Protein AF-A0A6C0CDB5-F1 (afdb_monomer_lite)

pLDDT: mean 78.23, std 17.24, range [34.44, 95.19]

Foldseek 3Di:
DDQVLVVLLVVVVVVVVCLQCVLVPALVSLVVNLVVLVVVVVQCPVQLLCHPSVVVSVVSVVVVVVVPPPDDPPPPPPLPQDADPVGDTDDDHSVCVVCVVVVHDDDSVVVNVVSVVSSVVSNVSSVCRNVVD

Radius of gyration: 17.3 Å; chains: 1; bounding box: 38×37×50 Å

Sequence (133 aa):
MLKLSELVNKFHLFLSGYIVYGWMFSDIHSKILLGLIPSVYGNWLVNDHKCILTVLEHKLIEKETNDDSNVVIDSKKDDDSKKDDDGEEVYEGFFLKMLKSHNININNDDLNKILTVISYHSFLQSYINVILT

Structure (mmCIF, N/CA/C/O backbone):
data_AF-A0A6C0CDB5-F1
#
_entry.id   AF-A0A6C0CDB5-F1
#
loop_
_atom_site.group_PDB
_atom_site.id
_atom_site.type_symbol
_atom_site.label_atom_id
_atom_site.label_alt_id
_atom_site.label_comp_id
_atom_site.label_asym_id
_atom_site.label_entity_id
_atom_site.label_seq_id
_atom_site.pdbx_PDB_ins_code
_atom_site.Cartn_x
_atom_site.Cartn_y
_atom_site.Cartn_z
_atom_site.occupancy
_atom_site.B_iso_or_equiv
_atom_site.auth_seq_id
_atom_site.auth_comp_id
_atom_site.auth_asym_id
_atom_site.auth_atom_id
_atom_site.pdbx_PDB_model_num
ATOM 1 N N . MET A 1 1 ? -5.630 20.895 18.492 1.00 67.62 1 MET A N 1
ATOM 2 C CA . MET A 1 1 ? -4.305 20.255 18.346 1.00 67.62 1 MET A CA 1
ATOM 3 C C . MET A 1 1 ? -4.506 19.097 17.377 1.00 67.62 1 MET A C 1
ATOM 5 O O . MET A 1 1 ? -5.529 18.441 17.505 1.00 67.62 1 MET A O 1
ATOM 9 N N . LEU A 1 2 ? -3.663 18.921 16.355 1.00 71.69 2 LEU A N 1
ATOM 10 C CA . LEU A 1 2 ? -3.814 17.787 15.427 1.00 71.69 2 LEU A CA 1
ATOM 11 C C . LEU A 1 2 ? -3.564 16.489 16.199 1.00 71.69 2 LEU A C 1
ATOM 13 O O . LEU A 1 2 ? -2.524 16.375 16.848 1.00 71.69 2 LEU A O 1
ATOM 17 N N . LYS A 1 3 ? -4.515 15.553 16.144 1.00 85.88 3 LYS A N 1
ATOM 18 C CA . LYS A 1 3 ? -4.370 14.230 16.755 1.00 85.88 3 LYS A CA 1
ATOM 19 C C . LYS A 1 3 ? -3.295 13.439 16.004 1.00 85.88 3 LYS A C 1
ATOM 21 O O . LYS A 1 3 ? -3.167 13.550 14.781 1.00 85.88 3 LYS A O 1
ATOM 26 N N . LEU A 1 4 ? -2.474 12.682 16.728 1.00 86.12 4 LEU A N 1
ATOM 27 C CA . LEU A 1 4 ? -1.384 11.912 16.128 1.00 86.12 4 LEU A CA 1
ATOM 28 C C . LEU A 1 4 ? -1.950 10.762 15.286 1.00 86.12 4 LEU A C 1
ATOM 30 O O . LEU A 1 4 ? -1.397 10.453 14.231 1.00 86.12 4 LEU A O 1
ATOM 34 N N . SER A 1 5 ? -3.090 10.201 15.701 1.00 84.50 5 SER A N 1
ATOM 35 C CA . SER A 1 5 ? -3.867 9.233 14.917 1.00 84.50 5 SER A CA 1
ATOM 36 C C . SER A 1 5 ? -4.219 9.764 13.517 1.00 84.50 5 SER A C 1
ATOM 38 O O . SER A 1 5 ? -3.955 9.106 12.509 1.00 84.50 5 SER A O 1
ATOM 40 N N . GLU A 1 6 ? -4.715 11.001 13.424 1.00 85.62 6 GLU A N 1
ATOM 41 C CA . GLU A 1 6 ? -5.035 11.653 12.148 1.00 85.62 6 GLU A CA 1
ATOM 42 C C . GLU A 1 6 ? -3.798 11.865 11.267 1.00 85.62 6 GLU A C 1
ATOM 44 O O . GLU A 1 6 ? -3.881 11.754 10.040 1.00 85.62 6 GLU A O 1
ATOM 49 N N . LEU A 1 7 ? -2.649 12.180 11.872 1.00 89.69 7 LEU A N 1
ATOM 50 C CA . LEU A 1 7 ? -1.393 12.341 11.142 1.00 89.69 7 LEU A CA 1
ATOM 51 C C . LEU A 1 7 ? -0.940 11.012 10.524 1.00 89.69 7 LEU A C 1
ATOM 53 O O . LEU A 1 7 ? -0.562 10.988 9.353 1.00 89.69 7 LEU A O 1
ATOM 57 N N . VAL A 1 8 ? -1.016 9.915 11.284 1.00 88.00 8 VAL A N 1
ATOM 58 C CA . VAL A 1 8 ? -0.679 8.567 10.800 1.00 88.00 8 VAL A CA 1
ATOM 59 C C . VAL A 1 8 ? -1.610 8.153 9.662 1.00 88.00 8 VAL A C 1
ATOM 61 O O . VAL A 1 8 ? -1.129 7.700 8.625 1.00 88.00 8 VAL A O 1
ATOM 64 N N . ASN A 1 9 ? -2.916 8.395 9.794 1.00 86.31 9 ASN A N 1
ATOM 65 C CA . ASN A 1 9 ? -3.896 8.120 8.742 1.00 86.31 9 ASN A CA 1
ATOM 66 C C . ASN A 1 9 ? -3.588 8.903 7.445 1.00 86.31 9 ASN A C 1
ATOM 68 O O . ASN A 1 9 ? -3.537 8.333 6.352 1.00 86.31 9 ASN A O 1
ATOM 72 N N . LYS A 1 10 ? -3.286 10.207 7.551 1.00 88.44 10 LYS A N 1
ATOM 73 C CA . LYS A 1 10 ? -2.881 11.034 6.396 1.00 88.44 10 LYS A CA 1
ATOM 74 C C . LYS A 1 10 ? -1.578 10.550 5.763 1.00 88.44 10 LYS A C 1
ATOM 76 O O . LYS A 1 10 ? -1.470 10.530 4.539 1.00 88.44 10 LYS A O 1
ATOM 81 N N . PHE A 1 11 ? -0.602 10.151 6.576 1.00 90.62 11 PHE A N 1
ATOM 82 C CA . PHE A 1 11 ? 0.649 9.579 6.085 1.00 90.62 11 PHE A CA 1
ATOM 83 C C . PHE A 1 11 ? 0.411 8.260 5.344 1.00 90.62 11 PHE A C 1
ATOM 85 O O . PHE A 1 11 ? 0.968 8.059 4.269 1.00 90.62 11 PHE A O 1
ATOM 92 N N . HIS A 1 12 ? -0.454 7.387 5.863 1.00 88.44 12 HIS A N 1
ATOM 93 C CA . HIS A 1 12 ? -0.789 6.118 5.222 1.00 88.44 12 HIS A CA 1
ATOM 94 C C . HIS A 1 12 ? -1.505 6.328 3.878 1.00 88.44 12 HIS A C 1
ATOM 96 O O . HIS A 1 12 ? -1.170 5.666 2.892 1.00 88.44 12 HIS A O 1
ATOM 102 N N . LEU A 1 13 ? -2.412 7.309 3.795 1.00 89.94 13 LEU A N 1
ATOM 103 C CA . LEU A 1 13 ? -3.041 7.720 2.536 1.00 89.94 13 LEU A CA 1
ATOM 104 C C . LEU A 1 13 ? -2.007 8.264 1.542 1.00 89.94 13 LEU A C 1
ATOM 106 O O . LEU A 1 13 ? -2.015 7.875 0.375 1.00 89.94 13 LEU A O 1
ATOM 110 N N . PHE A 1 14 ? -1.097 9.128 1.998 1.00 92.38 14 PHE A N 1
ATOM 111 C CA . PHE A 1 14 ? -0.027 9.667 1.160 1.00 92.38 14 PHE A CA 1
ATOM 112 C C . PHE A 1 14 ? 0.896 8.561 0.636 1.00 92.38 14 PHE A C 1
ATOM 114 O O . PHE A 1 14 ? 1.179 8.516 -0.559 1.00 92.38 14 PHE A O 1
ATOM 121 N N . LEU A 1 15 ? 1.318 7.639 1.504 1.00 91.25 15 LEU A N 1
ATOM 122 C CA . LEU A 1 15 ? 2.143 6.490 1.136 1.00 91.25 15 LEU A CA 1
ATOM 123 C C . LEU A 1 15 ? 1.430 5.601 0.113 1.00 91.25 15 LEU A C 1
ATOM 125 O O . LEU A 1 15 ? 2.038 5.197 -0.875 1.00 91.25 15 LEU A O 1
ATOM 129 N N . SER A 1 16 ? 0.137 5.345 0.314 1.00 89.44 16 SER A N 1
ATOM 130 C CA . SER A 1 16 ? -0.683 4.574 -0.623 1.00 89.44 16 SER A CA 1
ATOM 131 C C . SER A 1 16 ? -0.765 5.270 -1.982 1.00 89.44 16 SER A C 1
ATOM 133 O O . SER A 1 16 ? -0.493 4.653 -3.007 1.00 89.44 16 SER A O 1
ATOM 135 N N . GLY A 1 17 ? -1.045 6.576 -2.004 1.00 91.38 17 GLY A N 1
ATOM 136 C CA . GLY A 1 17 ? -1.043 7.369 -3.235 1.00 91.38 17 GLY A CA 1
ATOM 137 C C . GLY A 1 17 ? 0.319 7.370 -3.935 1.00 91.38 17 GLY A C 1
ATOM 138 O O . GLY A 1 17 ? 0.386 7.219 -5.153 1.00 91.38 17 GLY A O 1
ATOM 139 N N . TYR A 1 18 ? 1.411 7.464 -3.174 1.00 93.69 18 TYR A N 1
ATOM 140 C CA . TYR A 1 18 ? 2.767 7.383 -3.710 1.00 93.69 18 TYR A CA 1
ATOM 141 C C . TYR A 1 18 ?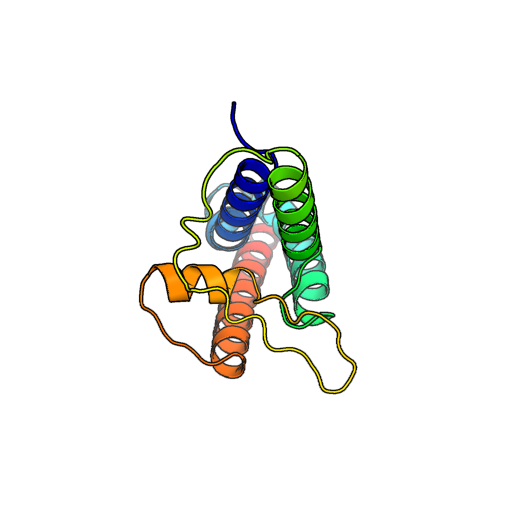 3.070 6.011 -4.319 1.00 93.69 18 TYR A C 1
ATOM 143 O O . TYR A 1 18 ? 3.670 5.940 -5.386 1.00 93.69 18 TYR A O 1
ATOM 151 N N . ILE A 1 19 ? 2.610 4.921 -3.702 1.00 92.00 19 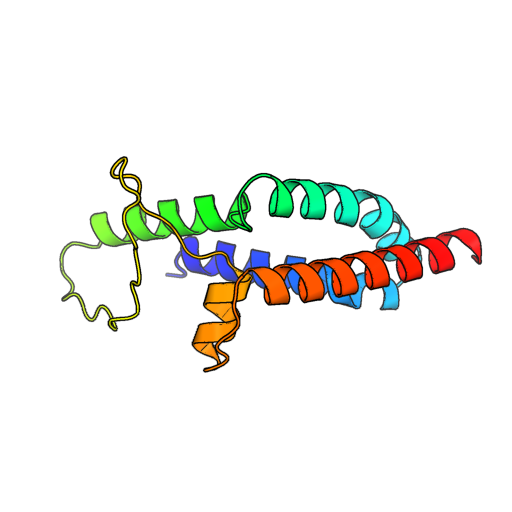ILE A N 1
ATOM 152 C CA . ILE A 1 19 ? 2.734 3.579 -4.282 1.00 92.00 19 ILE A CA 1
ATOM 153 C C . ILE A 1 19 ? 1.976 3.487 -5.607 1.00 92.00 19 ILE A C 1
ATOM 155 O O . ILE A 1 19 ? 2.486 2.871 -6.532 1.00 92.00 19 ILE A O 1
ATOM 159 N N . VAL A 1 20 ? 0.801 4.104 -5.742 1.00 92.44 20 VAL A N 1
ATOM 160 C CA . VAL A 1 20 ? 0.002 4.028 -6.979 1.00 92.44 20 VAL A CA 1
ATOM 161 C C . VAL A 1 20 ? 0.568 4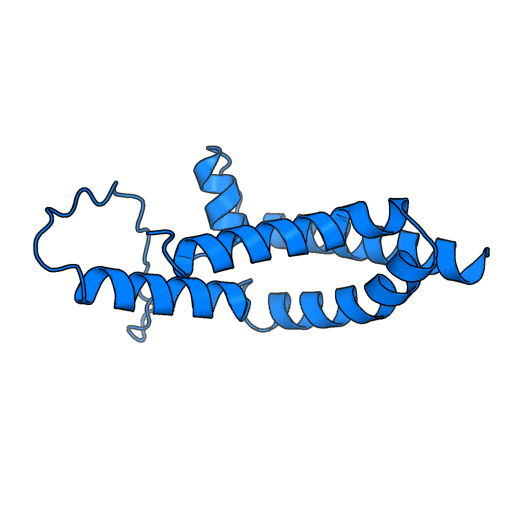.898 -8.104 1.00 92.44 20 VAL A C 1
ATOM 163 O O . VAL A 1 20 ? 0.613 4.453 -9.249 1.00 92.44 20 VAL A O 1
ATOM 166 N N . TYR A 1 21 ? 1.002 6.122 -7.795 1.00 93.25 21 TYR A N 1
ATOM 167 C CA . TYR A 1 21 ? 1.331 7.143 -8.801 1.00 93.25 21 TYR A CA 1
ATOM 168 C C . TYR A 1 21 ? 2.813 7.539 -8.851 1.00 93.25 21 TYR A C 1
ATOM 170 O O . TYR A 1 21 ? 3.219 8.286 -9.737 1.00 93.25 21 TYR A O 1
ATOM 178 N N . GLY A 1 22 ? 3.647 7.061 -7.925 1.00 91.88 22 GLY A N 1
ATOM 179 C CA . GLY A 1 22 ? 5.038 7.506 -7.787 1.00 91.88 22 GLY A CA 1
ATOM 180 C C . GLY A 1 22 ? 5.920 7.204 -9.007 1.00 91.88 22 GLY A C 1
ATOM 181 O O . GLY A 1 22 ? 6.897 7.909 -9.250 1.00 91.88 22 GLY A O 1
ATOM 182 N N . TRP A 1 23 ? 5.550 6.213 -9.820 1.00 93.06 23 TRP A N 1
ATOM 183 C CA . TRP A 1 23 ? 6.263 5.856 -11.050 1.00 93.06 23 TRP A CA 1
ATOM 184 C C . TRP A 1 23 ? 6.133 6.923 -12.149 1.00 93.06 23 TRP A C 1
ATOM 186 O O . TRP A 1 23 ? 6.948 6.945 -13.066 1.00 93.06 23 TRP A O 1
ATOM 196 N N . MET A 1 24 ? 5.153 7.832 -12.057 1.00 92.94 24 MET A N 1
ATOM 197 C CA . MET A 1 24 ? 4.918 8.885 -13.055 1.00 92.94 24 MET A CA 1
ATOM 198 C C . MET A 1 24 ? 5.889 10.075 -12.954 1.00 92.94 24 MET A C 1
ATOM 200 O O . MET A 1 24 ? 5.863 10.943 -13.822 1.00 92.94 24 MET A O 1
ATOM 204 N N . PHE A 1 25 ? 6.706 10.167 -11.897 1.00 88.81 25 PHE A N 1
ATOM 205 C CA . PHE A 1 25 ? 7.503 11.369 -11.619 1.00 88.81 25 PHE A CA 1
ATOM 206 C C . PHE A 1 25 ? 8.914 11.339 -12.221 1.00 88.81 25 PHE A C 1
ATOM 208 O O . PHE A 1 25 ? 9.230 12.144 -13.090 1.00 88.81 25 PHE A O 1
ATOM 215 N N . SER A 1 26 ? 9.798 10.474 -11.718 1.00 88.62 26 SER A N 1
ATOM 216 C CA . SER A 1 26 ? 11.191 10.386 -12.180 1.00 88.62 26 SER A CA 1
ATOM 217 C C . SER A 1 26 ? 11.778 8.996 -11.939 1.00 88.62 26 SER A C 1
ATOM 219 O O . SER A 1 26 ? 11.236 8.200 -11.162 1.00 88.62 26 SER A O 1
ATOM 221 N N . ASP A 1 27 ? 12.930 8.715 -12.545 1.00 87.31 27 ASP A N 1
ATOM 222 C CA . ASP A 1 27 ? 13.617 7.425 -12.396 1.00 87.31 27 ASP A CA 1
ATOM 223 C C . ASP A 1 27 ? 14.025 7.150 -10.950 1.00 87.31 27 ASP A C 1
ATOM 225 O O . ASP A 1 27 ? 14.049 6.002 -10.514 1.00 87.31 27 ASP A O 1
ATOM 229 N N . ILE A 1 28 ? 14.320 8.199 -10.174 1.00 91.56 28 ILE A N 1
ATOM 230 C CA . ILE A 1 28 ? 14.639 8.071 -8.747 1.00 91.56 28 ILE A CA 1
ATOM 231 C C . ILE A 1 28 ? 13.434 7.500 -7.997 1.00 91.56 28 ILE A C 1
ATOM 233 O O . ILE A 1 28 ? 13.590 6.564 -7.213 1.00 91.56 28 ILE A O 1
ATOM 237 N N . HIS A 1 29 ? 12.230 8.012 -8.263 1.00 92.44 29 HIS A N 1
ATOM 238 C CA . HIS A 1 29 ? 11.010 7.496 -7.642 1.00 92.44 29 HIS A CA 1
ATOM 239 C C . HIS A 1 29 ? 10.732 6.055 -8.065 1.00 92.44 29 HIS A C 1
ATOM 241 O O . HIS A 1 29 ? 10.407 5.231 -7.215 1.00 92.44 29 HIS A O 1
ATOM 247 N N . SER A 1 30 ? 10.961 5.725 -9.337 1.00 92.19 30 SER A N 1
ATOM 248 C CA . SER A 1 30 ? 10.822 4.357 -9.848 1.00 92.19 30 SER A CA 1
ATOM 249 C C . SER A 1 30 ? 11.816 3.386 -9.183 1.00 92.19 30 SER A C 1
ATOM 251 O O . SER A 1 30 ? 11.430 2.293 -8.768 1.00 92.19 30 SER A O 1
ATOM 253 N N . LYS A 1 31 ? 13.074 3.803 -8.961 1.00 93.00 31 LYS A N 1
ATOM 254 C CA . LYS A 1 31 ? 14.082 3.029 -8.202 1.00 93.00 31 LYS A CA 1
ATOM 255 C C . LYS A 1 31 ? 13.674 2.817 -6.746 1.00 93.00 31 LYS A C 1
ATOM 257 O O . LYS A 1 31 ? 13.835 1.720 -6.219 1.00 93.00 31 LYS A O 1
ATOM 262 N N . ILE A 1 32 ? 13.130 3.849 -6.100 1.00 93.88 32 ILE A N 1
ATOM 263 C CA . ILE A 1 32 ? 12.610 3.744 -4.731 1.00 93.88 32 ILE A CA 1
ATOM 264 C C . ILE A 1 32 ? 11.427 2.769 -4.691 1.00 93.88 32 ILE A C 1
ATOM 266 O O . ILE A 1 32 ? 11.390 1.890 -3.832 1.00 93.88 32 ILE A O 1
ATOM 270 N N . LEU A 1 33 ? 10.481 2.887 -5.626 1.00 93.44 33 LEU A N 1
ATOM 271 C CA . LEU A 1 33 ? 9.290 2.039 -5.694 1.00 93.44 33 LEU A CA 1
ATOM 272 C C . LEU A 1 33 ? 9.616 0.563 -5.935 1.00 93.44 33 LEU A C 1
ATOM 274 O O . LEU A 1 33 ? 8.973 -0.293 -5.333 1.00 93.44 33 LEU A O 1
ATOM 278 N N . LEU A 1 34 ? 10.647 0.257 -6.725 1.00 93.06 34 LEU A N 1
ATOM 279 C CA . LEU A 1 34 ? 11.131 -1.113 -6.932 1.00 93.06 34 LEU A CA 1
ATOM 280 C C . LEU A 1 34 ? 11.473 -1.838 -5.625 1.00 93.06 34 LEU A C 1
ATOM 282 O O . LEU A 1 34 ? 11.182 -3.024 -5.495 1.00 93.06 34 LEU A O 1
ATOM 286 N N . GLY A 1 35 ? 12.065 -1.136 -4.655 1.00 90.56 35 GLY A N 1
ATOM 287 C CA . GLY A 1 35 ? 12.331 -1.689 -3.323 1.00 90.56 35 GLY A CA 1
ATOM 288 C C . GLY A 1 35 ? 11.147 -1.554 -2.361 1.00 90.56 35 GLY A C 1
ATOM 289 O O . GLY A 1 35 ? 10.881 -2.445 -1.550 1.00 90.56 35 GLY A O 1
ATOM 290 N N . LEU A 1 36 ? 10.415 -0.442 -2.449 1.00 91.00 36 LEU A N 1
ATOM 291 C CA . LEU A 1 36 ? 9.344 -0.110 -1.515 1.00 91.00 36 LEU A CA 1
ATOM 292 C C . LEU A 1 36 ? 8.096 -0.977 -1.716 1.00 91.00 36 LEU A C 1
ATOM 294 O O . LEU A 1 36 ? 7.532 -1.441 -0.728 1.00 91.00 36 LEU A O 1
ATOM 298 N N . ILE A 1 37 ? 7.672 -1.221 -2.960 1.00 91.00 37 ILE A N 1
ATOM 299 C CA . ILE A 1 37 ? 6.429 -1.950 -3.253 1.00 91.00 37 ILE A CA 1
ATOM 300 C C . ILE A 1 37 ? 6.471 -3.381 -2.702 1.00 91.00 37 ILE A C 1
ATOM 302 O O . ILE A 1 37 ? 5.553 -3.721 -1.958 1.00 91.00 37 ILE A O 1
ATOM 306 N N . PRO A 1 38 ? 7.508 -4.209 -2.952 1.00 88.75 38 PRO A N 1
ATOM 307 C CA . PRO A 1 38 ? 7.576 -5.549 -2.365 1.00 88.75 38 PRO A CA 1
ATOM 308 C C . PRO A 1 38 ? 7.585 -5.527 -0.831 1.00 88.75 38 PRO A C 1
ATOM 310 O O . PRO A 1 38 ? 6.947 -6.364 -0.198 1.00 88.75 38 PRO A O 1
ATOM 313 N N . SER A 1 39 ? 8.264 -4.542 -0.233 1.00 87.94 39 SER A N 1
ATOM 314 C CA . SER A 1 39 ? 8.361 -4.392 1.225 1.00 87.94 39 SER A CA 1
ATOM 315 C C . SER A 1 39 ? 7.006 -4.067 1.859 1.00 87.94 39 SER A C 1
ATOM 317 O O . SER A 1 39 ? 6.609 -4.684 2.847 1.00 87.94 39 SER A O 1
ATOM 319 N N . VAL A 1 40 ? 6.274 -3.114 1.276 1.00 84.19 40 VAL A N 1
ATOM 320 C CA . VAL A 1 40 ? 4.942 -2.720 1.753 1.00 84.19 40 VAL A CA 1
ATOM 321 C C . VAL A 1 40 ? 3.914 -3.807 1.449 1.00 84.19 40 VAL A C 1
ATOM 323 O O . VAL A 1 40 ? 3.103 -4.120 2.312 1.00 84.19 40 VAL A O 1
ATOM 326 N N . TYR A 1 41 ? 3.983 -4.441 0.278 1.00 82.06 41 TYR A N 1
ATOM 327 C CA . TYR A 1 41 ? 3.085 -5.534 -0.096 1.00 82.06 41 TYR A CA 1
ATOM 328 C C . TYR A 1 41 ? 3.253 -6.751 0.824 1.00 82.06 41 TYR A C 1
ATOM 330 O O . TYR A 1 41 ? 2.262 -7.309 1.288 1.00 82.06 41 TYR A O 1
ATOM 338 N N . GLY A 1 42 ? 4.493 -7.106 1.181 1.00 78.50 42 GLY A N 1
ATOM 339 C CA . GLY A 1 42 ? 4.760 -8.112 2.210 1.00 78.50 42 GLY A CA 1
ATOM 340 C C . GLY A 1 42 ? 4.180 -7.721 3.574 1.00 78.50 42 GLY A C 1
ATOM 341 O O . GLY A 1 42 ? 3.560 -8.546 4.235 1.00 78.50 42 GLY A O 1
ATOM 342 N N . ASN A 1 43 ? 4.304 -6.452 3.976 1.00 77.38 43 ASN A N 1
ATOM 343 C CA . ASN A 1 43 ? 3.701 -5.957 5.219 1.00 77.38 43 ASN A CA 1
ATOM 344 C C . ASN A 1 43 ? 2.159 -6.002 5.196 1.00 77.38 43 ASN A C 1
ATOM 346 O O . ASN A 1 43 ? 1.547 -6.296 6.217 1.00 77.38 43 ASN A O 1
ATOM 350 N N . TRP A 1 44 ? 1.534 -5.733 4.045 1.00 74.38 44 TRP A N 1
ATOM 351 C CA . TRP A 1 44 ? 0.079 -5.778 3.862 1.00 74.38 44 TRP A CA 1
ATOM 352 C C . TRP A 1 44 ? -0.480 -7.202 3.854 1.00 74.38 44 TRP A C 1
ATOM 354 O O . TRP A 1 44 ? -1.506 -7.448 4.485 1.00 74.38 44 TRP A O 1
ATOM 364 N N . LEU A 1 45 ? 0.194 -8.144 3.190 1.00 65.31 45 LEU A N 1
ATOM 365 C CA . LEU A 1 45 ? -0.281 -9.525 3.063 1.00 65.31 45 LEU A CA 1
ATOM 366 C C . LEU A 1 45 ? -0.118 -10.371 4.328 1.00 65.31 45 LEU A C 1
ATOM 368 O O . LEU A 1 45 ? -0.906 -11.283 4.541 1.00 65.31 45 LEU A O 1
ATOM 372 N N . VAL A 1 46 ? 0.904 -10.112 5.148 1.00 62.47 46 VAL A N 1
ATOM 373 C CA . VAL A 1 46 ? 1.211 -10.962 6.315 1.00 62.47 46 VAL A CA 1
ATOM 374 C C . VAL A 1 46 ? 0.150 -10.856 7.421 1.00 62.47 46 VAL A C 1
ATOM 376 O O . VAL A 1 46 ? 0.104 -11.721 8.289 1.00 62.47 46 VAL A O 1
ATOM 379 N N . ASN A 1 47 ? -0.711 -9.834 7.397 1.00 64.19 47 ASN A N 1
ATOM 380 C CA . ASN A 1 47 ? -1.653 -9.568 8.484 1.00 64.19 47 ASN A CA 1
ATOM 381 C C . ASN A 1 47 ? -3.019 -9.050 7.992 1.00 64.19 47 ASN A C 1
ATOM 383 O O . ASN A 1 47 ? -3.477 -8.023 8.477 1.00 64.19 47 ASN A O 1
ATOM 387 N N . ASP A 1 48 ? -3.648 -9.680 6.993 1.00 66.00 48 ASP A N 1
ATOM 388 C CA . ASP A 1 48 ? -4.996 -9.315 6.500 1.00 66.00 48 ASP A CA 1
ATOM 389 C C . ASP A 1 48 ? -5.204 -7.803 6.251 1.00 66.00 48 ASP A C 1
ATOM 391 O O . ASP A 1 48 ? -6.223 -7.220 6.624 1.00 66.00 48 ASP A O 1
ATOM 395 N N . HIS A 1 49 ? -4.226 -7.123 5.638 1.00 63.53 49 HIS A N 1
ATOM 396 C CA . HIS A 1 49 ? -4.230 -5.663 5.388 1.00 63.53 49 HIS A CA 1
ATOM 397 C C . HIS A 1 49 ? -4.160 -4.780 6.635 1.00 63.53 49 HIS A C 1
ATOM 399 O O . HIS A 1 49 ? -4.240 -3.552 6.534 1.00 63.53 49 HIS A O 1
ATOM 405 N N . LYS A 1 50 ? -3.939 -5.374 7.807 1.00 66.69 50 LYS A N 1
ATOM 406 C CA . LYS A 1 50 ? -3.578 -4.693 9.051 1.00 66.69 50 LYS A CA 1
ATOM 407 C C . LYS A 1 50 ? -2.076 -4.422 9.030 1.00 66.69 50 LYS A C 1
ATOM 409 O O . LYS A 1 50 ? -1.271 -5.076 9.699 1.00 66.69 50 LYS A O 1
ATOM 414 N N . CYS A 1 51 ? -1.686 -3.452 8.211 1.00 76.00 51 CYS A N 1
ATOM 415 C CA . CYS A 1 51 ? -0.302 -3.009 8.151 1.00 76.00 51 CYS A CA 1
ATOM 416 C C . CYS A 1 51 ? 0.121 -2.377 9.486 1.00 76.00 51 CYS A C 1
ATOM 418 O O . CYS A 1 51 ? -0.715 -1.974 10.301 1.00 76.00 51 CYS A O 1
ATOM 420 N N . ILE A 1 52 ? 1.428 -2.213 9.695 1.00 80.44 52 ILE A N 1
ATOM 421 C CA . ILE A 1 52 ? 1.946 -1.600 10.928 1.00 80.44 52 ILE A CA 1
ATOM 422 C C . ILE A 1 52 ? 1.377 -0.194 11.192 1.00 80.44 52 ILE A C 1
ATOM 424 O O . ILE A 1 52 ? 1.194 0.182 12.347 1.00 80.44 52 ILE A O 1
ATOM 428 N N . LEU A 1 53 ? 1.051 0.567 10.140 1.00 81.69 53 LEU A N 1
ATOM 429 C CA . LEU A 1 53 ? 0.429 1.888 10.270 1.00 81.69 53 LEU A CA 1
ATOM 430 C C . LEU A 1 53 ? -1.029 1.793 10.726 1.00 81.69 53 LEU A C 1
ATOM 432 O O . LEU A 1 53 ? -1.446 2.625 11.519 1.00 81.69 53 LEU A O 1
ATOM 436 N N . THR A 1 54 ? -1.778 0.775 10.296 1.00 82.19 54 THR A N 1
ATOM 437 C CA . THR A 1 54 ? -3.146 0.516 10.777 1.00 82.19 54 THR A CA 1
ATOM 438 C C . THR A 1 54 ? -3.140 0.144 12.257 1.00 82.19 54 THR A C 1
ATOM 440 O O . THR A 1 54 ? -3.914 0.692 13.037 1.00 82.19 54 THR A O 1
ATOM 443 N N . VAL A 1 55 ? -2.211 -0.726 12.670 1.00 81.88 55 VAL A N 1
ATOM 444 C CA . VAL A 1 55 ? -2.037 -1.093 14.087 1.00 81.88 55 VAL A CA 1
ATOM 445 C C . VAL A 1 55 ? -1.637 0.126 14.924 1.00 81.88 55 VAL A C 1
ATOM 447 O O . VAL A 1 55 ? -2.128 0.310 16.037 1.00 81.88 55 VAL A O 1
ATOM 450 N N . LEU A 1 56 ? -0.747 0.971 14.397 1.00 84.19 56 LEU A N 1
ATOM 451 C CA . LEU A 1 56 ? -0.320 2.196 15.067 1.00 84.19 56 LEU A CA 1
ATOM 452 C C . LEU A 1 56 ? -1.463 3.212 15.186 1.00 84.19 56 LEU A C 1
AT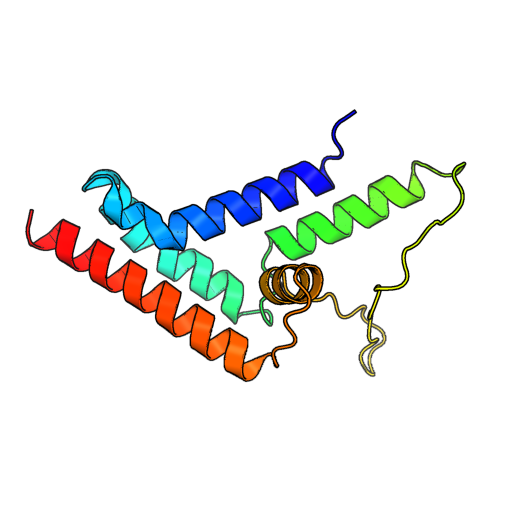OM 454 O O . LEU A 1 56 ? -1.639 3.786 16.256 1.00 84.19 56 LEU A O 1
ATOM 458 N N . GLU A 1 57 ? -2.229 3.428 14.113 1.00 83.00 57 GLU A N 1
ATOM 459 C CA . GLU A 1 57 ? -3.397 4.313 14.104 1.00 83.00 57 GLU A CA 1
ATOM 460 C C . GLU A 1 57 ? -4.381 3.903 15.202 1.00 83.00 57 GLU A C 1
ATOM 462 O O . GLU A 1 57 ? -4.777 4.750 15.998 1.00 83.00 57 GLU A O 1
ATOM 467 N N . HIS A 1 58 ? -4.697 2.609 15.306 1.00 82.31 58 HIS A N 1
ATOM 468 C CA . HIS A 1 58 ? -5.633 2.110 16.310 1.00 82.31 58 HIS A CA 1
ATOM 469 C C . HIS A 1 58 ? -5.150 2.355 17.744 1.00 82.31 58 HIS A C 1
ATOM 471 O O . HIS A 1 58 ? -5.847 2.975 18.546 1.00 82.31 58 HIS A O 1
ATOM 477 N N . LYS A 1 59 ? -3.901 1.976 18.045 1.00 85.31 59 LYS A N 1
ATOM 478 C CA . LYS A 1 59 ? -3.305 2.200 19.373 1.00 85.31 59 LYS A CA 1
ATOM 479 C C . LYS A 1 59 ? -3.266 3.677 19.765 1.00 85.31 59 LYS A C 1
ATOM 481 O O . LYS A 1 59 ? -3.337 4.008 20.947 1.00 85.31 59 LYS A O 1
ATOM 486 N N . LEU A 1 60 ? -3.105 4.573 18.791 1.00 85.88 60 LEU A N 1
ATOM 487 C CA . LEU A 1 60 ? -3.136 6.012 19.037 1.00 85.88 60 LEU A CA 1
ATOM 488 C C . LEU A 1 60 ? -4.550 6.517 19.305 1.00 85.88 60 LEU A C 1
ATOM 490 O O . LEU A 1 60 ? -4.711 7.320 20.218 1.00 85.88 60 LEU A O 1
ATOM 494 N N . ILE A 1 61 ? -5.549 6.030 18.565 1.00 85.00 61 ILE A N 1
ATOM 495 C CA . ILE A 1 61 ? -6.959 6.359 18.810 1.00 85.00 61 ILE A CA 1
ATOM 496 C C . ILE A 1 61 ? -7.346 5.949 20.230 1.00 85.00 61 ILE A C 1
ATOM 498 O O . ILE A 1 61 ? -7.795 6.808 20.981 1.00 85.00 61 ILE A O 1
ATOM 502 N N . GLU A 1 62 ? -7.086 4.697 20.627 1.00 83.69 62 GLU A N 1
ATOM 503 C CA . GLU A 1 62 ? -7.366 4.202 21.985 1.00 83.69 62 GLU A CA 1
ATOM 504 C C . GLU A 1 62 ? -6.735 5.093 23.062 1.00 83.69 62 GLU A C 1
ATOM 506 O O . GLU A 1 62 ? -7.370 5.460 24.056 1.00 83.69 62 GLU A O 1
ATOM 511 N N . LYS A 1 63 ? -5.462 5.457 22.873 1.00 83.69 63 LYS A N 1
ATOM 512 C CA . LYS A 1 63 ? -4.733 6.300 23.820 1.00 83.69 63 LYS A CA 1
ATOM 513 C C . LYS A 1 63 ? -5.340 7.700 23.908 1.00 83.69 63 LYS A C 1
ATOM 515 O O . LYS A 1 63 ? -5.532 8.198 25.011 1.00 83.69 63 LYS A O 1
ATOM 520 N N . GLU A 1 64 ? -5.649 8.318 22.772 1.00 82.75 64 GLU A N 1
ATOM 521 C CA . GLU A 1 64 ? -6.244 9.656 22.707 1.00 82.75 64 GLU A CA 1
ATOM 522 C C . GLU A 1 64 ? -7.660 9.683 23.300 1.00 82.75 64 GLU A C 1
ATOM 524 O O . GLU A 1 64 ? -8.009 10.643 23.977 1.00 82.75 64 GLU A O 1
ATOM 529 N N . THR A 1 65 ? -8.466 8.634 23.107 1.00 78.50 65 THR A N 1
ATOM 530 C CA . THR A 1 65 ? -9.814 8.539 23.694 1.00 78.50 65 THR A CA 1
ATOM 531 C C . THR A 1 65 ? -9.803 8.341 25.206 1.00 78.50 65 THR A C 1
ATOM 533 O O . THR A 1 65 ? -10.679 8.863 25.888 1.00 78.50 65 THR A O 1
ATOM 536 N N . ASN A 1 66 ? -8.816 7.617 25.741 1.00 73.75 66 ASN A N 1
ATOM 537 C CA . ASN A 1 66 ? -8.697 7.396 27.183 1.00 73.75 66 ASN A CA 1
ATOM 538 C C . ASN A 1 66 ? -8.177 8.645 27.926 1.00 73.75 66 ASN A C 1
ATOM 540 O O . ASN A 1 66 ? -8.576 8.887 29.066 1.00 73.75 66 ASN A O 1
ATOM 544 N N . ASP A 1 67 ? -7.333 9.457 27.279 1.00 67.38 67 ASP A N 1
ATOM 545 C CA . ASP A 1 67 ? -6.787 10.710 27.832 1.00 67.38 67 ASP A CA 1
ATOM 546 C C . ASP A 1 67 ? -7.818 11.869 27.790 1.00 67.38 67 ASP A C 1
ATOM 548 O O . ASP A 1 67 ? -7.876 12.692 28.701 1.00 67.38 67 ASP A O 1
ATOM 552 N N . ASP A 1 68 ? -8.710 11.892 26.787 1.00 62.38 68 ASP A N 1
ATOM 553 C CA . ASP A 1 68 ? -9.764 12.910 26.577 1.00 62.38 68 ASP A CA 1
ATOM 554 C C . ASP A 1 68 ? -11.054 12.674 27.414 1.00 62.38 68 ASP A C 1
ATOM 556 O O . ASP A 1 68 ? -12.149 13.068 27.005 1.00 62.38 68 ASP A O 1
ATOM 560 N N . SER A 1 69 ? -10.972 12.055 28.599 1.00 53.41 69 SER A N 1
ATOM 561 C CA . SER A 1 69 ? -12.132 11.738 29.461 1.00 53.41 69 SER A CA 1
ATOM 562 C C . SER A 1 69 ? -12.833 12.977 30.062 1.00 53.41 69 SER A C 1
ATOM 564 O O . SER A 1 69 ? -12.805 13.199 31.272 1.00 53.41 69 SER A O 1
ATOM 566 N N . ASN A 1 70 ? -13.484 13.784 29.215 1.00 46.53 70 ASN A N 1
ATOM 567 C CA . ASN A 1 70 ? -14.669 14.590 29.507 1.00 46.53 70 ASN A CA 1
ATOM 568 C C . ASN A 1 70 ? -15.373 15.082 28.218 1.00 46.53 70 ASN A C 1
ATOM 570 O O . ASN A 1 70 ? -15.763 16.243 28.138 1.00 46.53 70 ASN A O 1
ATOM 574 N N . VAL A 1 71 ? -15.548 14.248 27.183 1.00 43.59 71 VAL A N 1
ATOM 575 C CA . VAL A 1 71 ? -16.474 14.568 26.078 1.00 43.59 71 VAL A CA 1
ATOM 576 C C . VAL A 1 71 ? -17.259 13.330 25.666 1.00 43.59 71 VAL A C 1
ATOM 578 O O . VAL A 1 71 ? -16.710 12.262 25.414 1.00 43.59 71 VAL A O 1
ATOM 581 N N . VAL A 1 72 ? -18.575 13.529 25.637 1.00 45.88 72 VAL A N 1
ATOM 582 C CA . VAL A 1 72 ? -19.620 12.613 25.191 1.00 45.88 72 VAL A CA 1
ATOM 583 C C . VAL A 1 72 ? -19.207 11.910 23.904 1.00 45.88 72 VAL A C 1
ATOM 585 O O . VAL A 1 72 ? -18.884 12.539 22.898 1.00 45.88 72 VAL A O 1
ATOM 588 N N . ILE A 1 73 ? -19.253 10.587 23.984 1.00 41.94 73 ILE A N 1
ATOM 589 C CA . ILE A 1 73 ? -19.115 9.633 22.898 1.00 41.94 73 ILE A CA 1
ATOM 590 C C . ILE A 1 73 ? -20.247 9.890 21.888 1.00 41.94 73 ILE A C 1
ATOM 592 O O . ILE A 1 73 ? -21.274 9.222 21.909 1.00 41.94 73 ILE A O 1
ATOM 596 N N . ASP A 1 74 ? -20.051 10.841 20.976 1.00 36.72 74 ASP A N 1
ATOM 597 C CA . ASP A 1 74 ? -20.615 10.760 19.627 1.00 36.72 74 ASP A CA 1
ATOM 598 C C . ASP A 1 74 ? -19.704 9.837 18.808 1.00 36.72 74 ASP A C 1
ATOM 600 O O . ASP A 1 74 ? -19.114 10.205 17.789 1.00 36.72 74 ASP A O 1
ATOM 604 N N . SER A 1 75 ? -19.589 8.588 19.271 1.00 40.59 75 SER A N 1
ATOM 605 C CA . SER A 1 75 ? -19.292 7.483 18.376 1.00 40.59 75 SER A CA 1
ATOM 606 C C . SER A 1 75 ? -20.435 7.446 17.381 1.00 40.59 75 SER A C 1
ATOM 608 O O . SER A 1 75 ? -21.492 6.860 17.631 1.00 40.59 75 SER A O 1
ATOM 610 N N . LYS A 1 76 ? -20.225 8.076 16.224 1.00 34.44 76 LYS A N 1
ATOM 611 C CA . LYS A 1 76 ? -20.825 7.574 14.998 1.00 34.44 76 LYS A CA 1
ATOM 612 C C . LYS A 1 76 ? -20.523 6.081 14.972 1.00 34.44 76 LYS A C 1
ATOM 614 O O . LYS A 1 76 ? -19.379 5.673 14.806 1.00 34.44 76 LYS A O 1
ATOM 619 N N . LYS A 1 77 ? -21.571 5.314 15.266 1.00 39.03 77 LYS A N 1
ATOM 620 C CA . LYS A 1 77 ? -21.703 3.880 15.054 1.00 39.03 77 LYS A CA 1
ATOM 621 C C . LYS A 1 77 ? -21.234 3.552 13.641 1.00 39.03 77 LYS A C 1
ATOM 623 O O . LYS A 1 77 ? -22.045 3.608 12.736 1.00 39.03 77 LYS A O 1
ATOM 628 N N . ASP A 1 78 ? -19.961 3.243 13.490 1.00 36.91 78 ASP A N 1
ATOM 629 C CA . ASP A 1 78 ? -19.391 2.463 12.388 1.00 36.91 78 ASP A CA 1
ATOM 630 C C . ASP A 1 78 ? -18.186 1.672 12.939 1.00 36.91 78 ASP A C 1
ATOM 632 O O . ASP A 1 78 ? -17.201 1.426 12.250 1.00 36.91 78 ASP A O 1
ATOM 636 N N . ASP A 1 79 ? -18.244 1.322 14.228 1.00 41.44 79 ASP A N 1
ATOM 637 C CA . ASP A 1 79 ? -17.283 0.440 14.877 1.00 41.44 79 ASP A CA 1
ATOM 638 C C . ASP A 1 79 ? -17.818 -0.989 14.742 1.00 41.44 79 ASP A C 1
ATOM 640 O O . ASP A 1 79 ? -18.558 -1.492 15.587 1.00 41.44 79 ASP A O 1
ATOM 644 N N . ASP A 1 80 ? -17.544 -1.592 13.586 1.00 40.34 80 ASP A N 1
ATOM 645 C CA . ASP A 1 80 ? -17.825 -3.000 13.293 1.00 40.34 80 ASP A CA 1
ATOM 646 C C . ASP A 1 80 ? -16.652 -3.856 13.812 1.00 40.34 80 ASP A C 1
ATOM 648 O O . ASP A 1 80 ? -16.099 -4.700 13.105 1.00 40.34 80 ASP A O 1
ATOM 652 N N . SER A 1 81 ? -16.229 -3.603 15.057 1.00 43.97 81 SER A N 1
ATOM 653 C CA . SER A 1 81 ? -15.267 -4.428 15.783 1.00 43.97 81 SER A CA 1
ATOM 654 C C . SER A 1 81 ? -15.913 -5.787 16.053 1.00 43.97 81 SER A C 1
ATOM 656 O O . SER A 1 81 ? -16.584 -6.033 17.059 1.00 43.97 81 SER A O 1
ATOM 658 N N . LYS A 1 82 ? -15.743 -6.702 15.097 1.00 44.47 82 LYS A N 1
ATOM 659 C CA . LYS A 1 82 ? -16.013 -8.120 15.314 1.00 44.47 82 LYS A CA 1
ATOM 660 C C . LYS A 1 82 ? -14.953 -8.643 16.272 1.00 44.47 82 LYS A C 1
ATOM 662 O O . LYS A 1 82 ? -13.772 -8.385 16.090 1.00 44.47 82 LYS A O 1
ATOM 667 N N . LYS A 1 83 ? -15.390 -9.354 17.304 1.00 41.12 83 LYS A N 1
ATOM 668 C CA . LYS A 1 83 ? -14.498 -10.159 18.136 1.00 41.12 83 LYS A CA 1
ATOM 669 C C . LYS A 1 83 ? -14.374 -11.531 17.494 1.00 41.12 83 LYS A C 1
ATOM 671 O O . LYS A 1 83 ? -15.393 -12.122 17.131 1.00 41.12 83 LYS A O 1
ATOM 676 N N . ASP A 1 84 ? -13.152 -12.005 17.327 1.00 44.66 84 ASP A N 1
ATOM 677 C CA . ASP A 1 84 ? -12.847 -13.392 16.989 1.00 44.66 84 ASP A CA 1
ATOM 678 C C . ASP A 1 84 ? -13.304 -14.308 18.141 1.00 44.66 84 ASP A C 1
ATOM 680 O O . ASP A 1 84 ? -13.480 -13.849 19.274 1.00 44.66 84 ASP A O 1
ATOM 684 N N . ASP A 1 85 ? -13.438 -15.615 17.887 1.00 44.59 85 ASP A N 1
ATOM 685 C CA . ASP A 1 85 ? -13.751 -16.623 18.924 1.00 44.59 85 ASP A CA 1
ATOM 686 C C . ASP A 1 85 ? -12.738 -16.623 20.098 1.00 44.59 85 ASP A C 1
ATOM 688 O O . ASP A 1 85 ? -13.067 -17.074 21.195 1.00 44.59 85 ASP A O 1
ATOM 692 N N . ASP A 1 86 ? -11.545 -16.046 19.899 1.00 50.88 86 ASP A N 1
ATOM 693 C CA . ASP A 1 86 ? -10.475 -15.909 20.900 1.00 50.88 86 ASP A CA 1
ATOM 694 C C . ASP A 1 86 ? -10.474 -14.556 21.651 1.00 50.88 86 ASP A C 1
ATOM 696 O O . ASP A 1 86 ? -9.647 -14.330 22.536 1.00 50.88 86 ASP A O 1
ATOM 700 N N . GLY A 1 87 ? -11.417 -13.653 21.354 1.00 40.00 87 GLY A N 1
ATOM 701 C CA . GLY A 1 87 ? -11.601 -12.398 22.092 1.00 40.00 87 GLY A CA 1
ATOM 702 C C . GLY A 1 87 ? -10.622 -11.265 21.757 1.00 40.00 87 GLY A C 1
ATOM 703 O O . GLY A 1 87 ? -10.610 -10.268 22.483 1.00 40.00 87 GLY A O 1
ATOM 704 N N . GLU A 1 88 ? -9.838 -11.383 20.681 1.00 45.41 88 GLU A N 1
ATOM 705 C CA . GLU A 1 88 ? -9.097 -10.254 20.102 1.00 45.41 88 GLU A CA 1
ATOM 706 C C . GLU A 1 88 ? -10.048 -9.280 19.378 1.00 45.41 88 GLU A C 1
ATOM 708 O O . GLU A 1 88 ? -11.142 -9.638 18.939 1.00 45.41 88 GLU A O 1
ATOM 713 N N . GLU A 1 89 ? -9.673 -8.000 19.322 1.00 53.53 89 GLU A N 1
ATOM 714 C CA . GLU A 1 89 ? -10.414 -6.996 18.554 1.00 53.53 89 GLU A CA 1
ATOM 715 C C . GLU A 1 89 ? -9.986 -7.073 17.077 1.00 53.53 89 GLU A C 1
ATOM 717 O O . GLU A 1 89 ? -8.846 -6.747 16.723 1.00 53.53 89 GLU A O 1
ATOM 722 N N . VAL A 1 90 ? -10.890 -7.501 16.182 1.00 56.28 90 VAL A N 1
ATOM 723 C CA . VAL A 1 90 ? -10.635 -7.458 14.734 1.00 56.28 90 VAL A CA 1
ATOM 724 C C . VAL A 1 90 ? -10.756 -6.020 14.248 1.00 56.28 90 VAL A C 1
ATOM 726 O O . VAL A 1 90 ? -11.851 -5.513 14.013 1.00 56.28 90 VAL A O 1
ATOM 729 N N . TYR A 1 91 ? -9.616 -5.375 14.016 1.00 65.56 91 TYR A N 1
ATOM 730 C CA . TYR A 1 91 ? -9.586 -4.080 13.336 1.00 65.56 91 TYR A CA 1
ATOM 731 C C . TYR A 1 91 ? -9.742 -4.222 11.825 1.00 65.56 91 TYR A C 1
ATOM 733 O O . TYR A 1 91 ? -9.128 -5.088 11.196 1.00 65.56 91 TYR A O 1
ATOM 741 N N . GLU A 1 92 ? -10.516 -3.326 11.221 1.00 70.69 92 GLU A N 1
ATOM 742 C CA . GLU A 1 92 ? -10.650 -3.269 9.768 1.00 70.69 92 GLU A CA 1
ATOM 743 C C . GLU A 1 92 ? -9.371 -2.760 9.094 1.00 70.69 92 GLU A C 1
ATOM 745 O O . GLU A 1 92 ? -8.734 -1.804 9.543 1.00 70.69 92 GLU A O 1
ATOM 750 N N . GLY A 1 93 ? -9.008 -3.383 7.970 1.00 75.06 93 GLY A N 1
ATOM 751 C CA . GLY A 1 93 ? -7.888 -2.941 7.145 1.00 75.06 93 GLY A CA 1
ATOM 752 C C . GLY A 1 93 ? -8.090 -1.515 6.619 1.00 75.06 93 GLY A C 1
ATOM 753 O O . GLY A 1 93 ? -9.208 -1.087 6.324 1.00 75.06 93 GLY A O 1
ATOM 754 N N . PHE A 1 94 ? -6.988 -0.782 6.445 1.00 84.06 94 PHE A N 1
ATOM 755 C CA . PHE A 1 94 ? -7.011 0.638 6.064 1.00 84.06 94 PHE A CA 1
ATOM 756 C C . PHE A 1 94 ? -7.837 0.927 4.800 1.00 84.06 94 PHE A C 1
ATOM 758 O O . PHE A 1 94 ? -8.681 1.823 4.792 1.00 84.06 94 PHE A O 1
ATOM 765 N N . PHE A 1 95 ? -7.627 0.150 3.734 1.00 83.44 95 PHE A N 1
ATOM 766 C CA . PHE A 1 95 ? -8.352 0.344 2.477 1.00 83.44 95 PHE A CA 1
ATOM 767 C C . PHE A 1 95 ? -9.838 -0.000 2.596 1.00 83.44 95 PHE A C 1
ATOM 769 O O . PHE A 1 95 ? -10.662 0.672 1.982 1.00 83.44 95 PHE A O 1
ATOM 776 N N . LEU A 1 96 ? -10.191 -0.993 3.418 1.00 85.62 96 LEU A N 1
ATOM 777 C CA . LEU A 1 96 ? -11.585 -1.348 3.667 1.00 85.62 96 LEU A CA 1
ATOM 778 C C . LEU A 1 96 ? -12.308 -0.201 4.388 1.00 85.62 96 LEU A C 1
ATOM 780 O O . LEU A 1 96 ? -13.338 0.270 3.906 1.00 85.62 96 LEU A O 1
ATOM 784 N N . LYS A 1 97 ? -11.703 0.325 5.463 1.00 83.62 97 LYS A N 1
ATOM 785 C CA . LYS A 1 97 ? -12.188 1.503 6.200 1.00 83.62 97 LYS A CA 1
ATOM 786 C C . LYS A 1 97 ? -12.362 2.716 5.278 1.00 83.62 97 LYS A C 1
ATOM 788 O O . LYS A 1 97 ? -13.360 3.432 5.353 1.00 83.62 97 LYS A O 1
ATOM 793 N N . MET A 1 98 ? -11.411 2.941 4.369 1.00 83.94 98 MET A N 1
ATOM 794 C CA . MET A 1 98 ? -11.468 4.043 3.405 1.00 83.94 98 MET A CA 1
ATOM 795 C C . MET A 1 98 ? -12.574 3.876 2.356 1.00 83.94 98 MET A C 1
ATOM 797 O O . MET A 1 98 ? -13.233 4.851 2.008 1.00 83.94 98 MET A O 1
ATOM 801 N N . LEU A 1 99 ? -12.797 2.670 1.837 1.00 86.75 99 LEU A N 1
ATOM 802 C CA . LEU A 1 99 ? -13.865 2.420 0.865 1.00 86.75 99 LEU A CA 1
ATOM 803 C C . LEU A 1 99 ? -15.246 2.533 1.516 1.00 86.75 99 LEU A C 1
ATOM 805 O O . LEU A 1 99 ? -16.133 3.187 0.961 1.00 86.75 99 LEU A O 1
ATOM 809 N N . LYS A 1 100 ? -15.399 2.001 2.735 1.00 86.50 100 LYS A N 1
ATOM 810 C CA . LYS A 1 100 ? -16.629 2.140 3.522 1.00 86.50 100 LYS A CA 1
ATOM 811 C C . LYS A 1 100 ? -16.979 3.598 3.801 1.00 86.50 100 LYS A C 1
ATOM 813 O O . LYS A 1 100 ? -18.138 3.970 3.642 1.00 86.50 100 LYS A O 1
ATOM 818 N N . SER A 1 101 ? -15.995 4.452 4.107 1.00 83.62 101 SER A N 1
ATOM 819 C CA . SER A 1 101 ? -16.247 5.889 4.313 1.00 83.62 101 SER A CA 1
ATOM 820 C C . SER A 1 101 ? -16.759 6.615 3.059 1.00 83.62 101 SER A C 1
ATOM 822 O O . SER A 1 101 ? -17.370 7.677 3.171 1.00 83.62 101 SER A O 1
ATOM 824 N N . HIS A 1 102 ? -16.580 6.022 1.873 1.00 86.44 102 HIS A N 1
ATOM 825 C CA . HIS A 1 102 ? -17.124 6.495 0.598 1.00 86.44 102 HIS A CA 1
ATOM 826 C C . HIS A 1 102 ? -18.380 5.717 0.152 1.00 86.44 102 HIS A C 1
ATOM 828 O O . HIS A 1 102 ? -18.775 5.813 -1.009 1.00 86.44 102 HIS A O 1
ATOM 834 N N . ASN A 1 103 ? -19.026 4.965 1.055 1.00 88.19 103 ASN A N 1
ATOM 835 C CA . ASN A 1 103 ? -20.178 4.091 0.784 1.00 88.19 103 ASN A CA 1
ATOM 836 C C . ASN A 1 103 ? -19.906 2.979 -0.247 1.00 88.19 103 ASN A C 1
ATOM 838 O O . ASN A 1 103 ? -20.827 2.502 -0.913 1.00 88.19 103 ASN A O 1
ATOM 842 N N . ILE A 1 104 ? -18.651 2.547 -0.388 1.00 88.38 104 ILE A N 1
ATOM 843 C CA . ILE A 1 104 ? -18.270 1.438 -1.263 1.00 88.38 104 ILE A CA 1
ATOM 844 C C . ILE A 1 104 ? -18.130 0.185 -0.402 1.00 88.38 104 ILE A C 1
ATOM 846 O O . ILE A 1 104 ? -17.208 0.072 0.404 1.00 88.38 104 ILE A O 1
ATOM 850 N N . ASN A 1 105 ? -19.047 -0.766 -0.581 1.00 88.00 105 ASN A N 1
ATOM 851 C CA . ASN A 1 105 ? -18.987 -2.055 0.095 1.00 88.00 105 ASN A CA 1
ATOM 852 C C . ASN A 1 105 ? -18.311 -3.086 -0.815 1.00 88.00 105 ASN A C 1
ATOM 854 O O . ASN A 1 105 ? -18.838 -3.420 -1.876 1.00 88.00 105 ASN A O 1
ATOM 858 N N . ILE A 1 106 ? -17.147 -3.577 -0.401 1.00 87.50 106 ILE A N 1
ATOM 859 C CA . ILE A 1 106 ? -16.382 -4.609 -1.101 1.00 87.50 106 ILE A CA 1
ATOM 860 C C . ILE A 1 106 ? -16.007 -5.703 -0.102 1.00 87.50 106 ILE A C 1
ATOM 862 O O . ILE A 1 106 ? -15.782 -5.419 1.074 1.00 87.50 106 ILE A O 1
ATOM 866 N N . ASN A 1 107 ? -15.960 -6.957 -0.549 1.00 86.94 107 ASN A N 1
ATOM 867 C CA . ASN A 1 107 ? -15.440 -8.034 0.289 1.00 86.94 107 ASN A CA 1
ATOM 868 C C . ASN A 1 107 ? -13.898 -7.961 0.350 1.00 86.94 107 ASN A C 1
ATOM 870 O O . ASN A 1 107 ? -13.253 -7.304 -0.473 1.00 86.94 107 ASN A O 1
ATOM 874 N N . ASN A 1 108 ? -13.303 -8.650 1.325 1.00 81.19 108 ASN A N 1
ATOM 875 C CA . ASN A 1 108 ? -11.847 -8.673 1.463 1.00 81.19 108 ASN A CA 1
ATOM 876 C C . ASN A 1 108 ? -11.172 -9.339 0.253 1.00 81.19 108 ASN A C 1
ATOM 878 O O . ASN A 1 108 ? -10.168 -8.835 -0.228 1.00 81.19 108 ASN A O 1
ATOM 882 N N . ASP A 1 109 ? -11.737 -10.406 -0.311 1.00 84.06 109 ASP A N 1
ATOM 883 C CA . ASP A 1 109 ? -11.112 -11.126 -1.431 1.00 84.06 109 ASP A CA 1
ATOM 884 C C . ASP A 1 109 ? -10.948 -10.269 -2.696 1.00 84.06 109 ASP A C 1
ATOM 886 O O . ASP A 1 109 ? -9.916 -10.318 -3.369 1.00 84.06 109 ASP A O 1
ATOM 890 N N . ASP A 1 110 ? -11.948 -9.466 -3.038 1.00 87.88 110 ASP A N 1
ATOM 891 C CA . ASP A 1 110 ? -11.929 -8.579 -4.195 1.00 87.88 110 ASP A CA 1
ATOM 892 C C . ASP A 1 110 ? -11.061 -7.353 -3.919 1.00 87.88 110 ASP A C 1
ATOM 894 O O . ASP A 1 110 ? -10.320 -6.927 -4.807 1.00 87.88 110 ASP A O 1
ATOM 898 N N . LEU A 1 111 ? -11.047 -6.853 -2.679 1.00 86.62 111 LEU A N 1
ATOM 899 C CA . LEU A 1 111 ? -10.075 -5.848 -2.256 1.00 86.62 111 LEU A CA 1
ATOM 900 C C . LEU A 1 111 ? -8.636 -6.358 -2.443 1.00 86.62 111 LEU A C 1
ATOM 902 O O . LEU A 1 111 ? -7.806 -5.644 -3.004 1.00 86.62 111 LEU A O 1
ATOM 906 N N . ASN A 1 112 ? -8.353 -7.611 -2.079 1.00 84.12 112 ASN A N 1
ATOM 907 C CA . ASN A 1 112 ? -7.030 -8.228 -2.234 1.00 84.12 112 ASN A CA 1
ATOM 908 C C . ASN A 1 112 ? -6.614 -8.295 -3.695 1.00 84.12 112 ASN A C 1
ATOM 910 O O . ASN A 1 112 ? -5.471 -7.978 -4.032 1.00 84.12 112 ASN A O 1
ATOM 914 N N . LYS A 1 113 ? -7.538 -8.698 -4.572 1.00 88.19 113 LYS A N 1
ATOM 915 C CA . LYS A 1 113 ? -7.294 -8.738 -6.017 1.00 88.19 113 LYS A CA 1
ATOM 916 C C . LYS A 1 113 ? -6.991 -7.342 -6.547 1.00 88.19 113 LYS A C 1
ATOM 918 O O . LYS A 1 113 ? -6.008 -7.179 -7.263 1.00 88.19 113 LYS A O 1
ATOM 923 N N . ILE A 1 114 ? -7.783 -6.339 -6.168 1.00 89.12 114 ILE A N 1
ATOM 924 C CA . ILE A 1 114 ? -7.586 -4.950 -6.600 1.00 89.12 114 ILE A CA 1
ATOM 925 C C . ILE A 1 114 ? -6.229 -4.427 -6.129 1.00 89.12 114 ILE A C 1
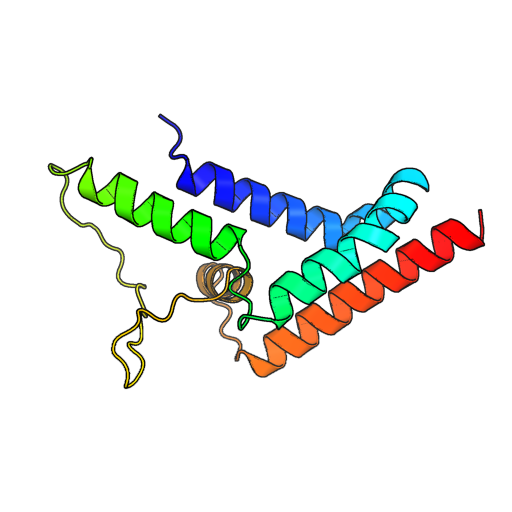ATOM 927 O O . ILE A 1 114 ? -5.455 -3.933 -6.948 1.00 89.12 114 ILE A O 1
ATOM 931 N N . LEU A 1 115 ? -5.907 -4.578 -4.842 1.00 88.00 115 LEU A N 1
ATOM 932 C CA . LEU A 1 115 ? -4.625 -4.141 -4.287 1.00 88.00 115 LEU A CA 1
ATOM 933 C C . LEU A 1 115 ? -3.457 -4.852 -4.967 1.00 88.00 115 LEU A C 1
ATOM 935 O O . LEU A 1 115 ? -2.495 -4.204 -5.361 1.00 88.00 115 LEU A O 1
ATOM 939 N N . THR A 1 116 ? -3.570 -6.159 -5.199 1.00 88.62 116 THR A N 1
ATOM 940 C CA . THR A 1 116 ? -2.546 -6.936 -5.908 1.00 88.62 116 THR A CA 1
ATOM 941 C C . THR A 1 116 ? -2.343 -6.432 -7.332 1.00 88.62 116 THR A C 1
ATOM 943 O O . THR A 1 116 ? -1.206 -6.215 -7.741 1.00 88.62 116 THR A O 1
ATOM 946 N N . VAL A 1 117 ? -3.423 -6.195 -8.081 1.00 91.56 117 VAL A N 1
ATOM 947 C CA . VAL A 1 117 ? -3.350 -5.679 -9.455 1.00 91.56 117 VAL A CA 1
ATOM 948 C C . VAL A 1 117 ? -2.718 -4.290 -9.482 1.00 91.56 117 VAL A C 1
ATOM 950 O O . VAL A 1 117 ? -1.832 -4.047 -10.297 1.00 91.56 117 VAL A O 1
ATOM 953 N N . ILE A 1 118 ? -3.123 -3.391 -8.583 1.00 91.50 118 ILE A N 1
ATOM 954 C CA . ILE A 1 118 ? -2.597 -2.022 -8.516 1.00 91.50 118 ILE A CA 1
ATOM 955 C C . ILE A 1 118 ? -1.118 -2.021 -8.109 1.00 91.50 118 ILE A C 1
ATOM 957 O O . ILE A 1 118 ? -0.302 -1.371 -8.765 1.00 91.50 118 ILE A O 1
ATOM 961 N N . SER A 1 119 ? -0.750 -2.764 -7.062 1.00 90.56 119 SER A N 1
ATOM 962 C CA . SER A 1 119 ? 0.639 -2.878 -6.607 1.00 90.56 119 SER A CA 1
ATOM 963 C C . SER A 1 119 ? 1.528 -3.506 -7.677 1.00 90.56 119 SER A C 1
ATOM 965 O O . SER A 1 119 ? 2.610 -2.988 -7.946 1.00 90.56 119 SER A O 1
ATOM 967 N N . TYR A 1 120 ? 1.064 -4.572 -8.335 1.00 92.56 120 TYR A N 1
ATOM 968 C CA . TYR A 1 120 ? 1.796 -5.205 -9.429 1.00 92.56 120 TYR A CA 1
ATOM 969 C C . TYR A 1 120 ? 1.947 -4.273 -10.633 1.00 92.56 120 TYR A C 1
ATOM 971 O O . TYR A 1 120 ? 3.040 -4.159 -11.184 1.00 92.56 120 TYR A O 1
ATOM 979 N N . HIS A 1 121 ? 0.880 -3.567 -11.020 1.00 94.56 121 HIS A N 1
ATOM 980 C CA . HIS A 1 121 ? 0.933 -2.594 -12.106 1.00 94.56 121 HIS A CA 1
ATOM 981 C C . HIS A 1 121 ? 1.968 -1.505 -11.821 1.00 94.56 121 HIS A C 1
ATOM 983 O O . HIS A 1 121 ? 2.836 -1.253 -12.652 1.00 94.56 121 HIS A O 1
ATOM 989 N N . SER A 1 122 ? 1.924 -0.908 -10.629 1.00 93.81 122 SER A N 1
ATOM 990 C CA . SER A 1 122 ? 2.889 0.119 -10.233 1.00 93.81 122 SER A CA 1
ATOM 991 C C . SER A 1 122 ? 4.326 -0.412 -10.198 1.00 93.81 122 SER A C 1
ATOM 993 O O . SER A 1 122 ? 5.251 0.255 -10.671 1.00 93.81 122 SER A O 1
ATOM 995 N N . PHE A 1 123 ? 4.524 -1.640 -9.709 1.00 94.56 123 PHE A N 1
ATOM 996 C CA . PHE A 1 123 ? 5.831 -2.292 -9.729 1.00 94.56 123 PHE A CA 1
ATOM 997 C C . PHE A 1 123 ? 6.348 -2.474 -11.157 1.00 94.56 123 PHE A C 1
ATOM 999 O O . PHE A 1 123 ? 7.491 -2.126 -11.439 1.00 94.56 123 PHE A O 1
ATOM 1006 N N . LEU A 1 124 ? 5.507 -2.973 -12.066 1.00 95.19 124 LEU A N 1
ATOM 1007 C CA . LEU A 1 124 ? 5.880 -3.195 -13.459 1.00 95.19 124 LEU A CA 1
ATOM 1008 C C . LEU A 1 124 ? 6.243 -1.881 -14.161 1.00 95.19 124 LEU A C 1
ATOM 1010 O O . LEU A 1 124 ? 7.268 -1.827 -14.835 1.00 95.19 124 LEU A O 1
ATOM 1014 N N . GLN A 1 125 ? 5.456 -0.820 -13.965 1.00 95.12 125 GLN A N 1
ATOM 1015 C CA . GLN A 1 125 ? 5.774 0.507 -14.506 1.00 95.12 125 GLN A CA 1
ATOM 1016 C C . GLN A 1 125 ? 7.110 1.023 -13.965 1.00 95.12 125 GLN A C 1
ATOM 1018 O O . GLN A 1 125 ? 7.971 1.455 -14.728 1.00 95.12 125 GLN A O 1
ATOM 1023 N N . SER A 1 126 ? 7.321 0.906 -12.651 1.00 94.00 126 SER A N 1
ATOM 1024 C CA . SER A 1 126 ? 8.580 1.298 -12.009 1.00 94.00 126 SER A CA 1
ATOM 1025 C C . SER A 1 126 ? 9.772 0.506 -12.559 1.00 94.00 126 SER A C 1
ATOM 1027 O O . SER A 1 126 ? 10.827 1.074 -12.823 1.00 94.00 126 SER A O 1
ATOM 1029 N N . TYR A 1 127 ? 9.606 -0.801 -12.768 1.00 94.00 127 TYR A N 1
ATOM 1030 C CA . TYR A 1 127 ? 10.628 -1.678 -13.336 1.00 94.00 127 TYR A CA 1
ATOM 1031 C C . TYR A 1 127 ? 10.991 -1.285 -14.771 1.00 94.00 127 TYR A C 1
ATOM 1033 O O . TYR A 1 127 ? 12.170 -1.135 -15.088 1.00 94.00 127 TYR A O 1
ATOM 1041 N N . ILE A 1 128 ? 9.982 -1.066 -15.619 1.00 93.56 128 ILE A N 1
ATOM 1042 C CA . ILE A 1 128 ? 10.164 -0.642 -17.011 1.00 93.56 128 ILE A CA 1
ATOM 1043 C C . ILE A 1 128 ? 10.899 0.700 -17.070 1.00 93.56 128 ILE A C 1
ATOM 1045 O O . ILE A 1 128 ? 11.894 0.808 -17.785 1.00 93.56 128 ILE A O 1
ATOM 1049 N N . ASN A 1 129 ? 10.471 1.686 -16.277 1.00 92.31 129 ASN A N 1
ATOM 1050 C CA . ASN A 1 129 ? 11.088 3.014 -16.246 1.00 92.31 129 ASN A CA 1
ATOM 1051 C C . ASN A 1 129 ? 12.560 2.975 -15.817 1.00 92.31 129 ASN A C 1
ATOM 1053 O O . ASN A 1 129 ? 13.352 3.779 -16.287 1.00 92.31 129 ASN A O 1
ATOM 1057 N N . VAL A 1 130 ? 12.955 2.040 -14.949 1.00 91.31 130 VAL A N 1
ATOM 1058 C CA . VAL A 1 130 ? 14.356 1.916 -14.512 1.00 91.31 130 VAL A CA 1
ATOM 1059 C C . VAL A 1 130 ? 15.233 1.163 -15.508 1.00 91.31 130 VAL A C 1
ATOM 1061 O O . VAL A 1 130 ? 16.439 1.376 -15.511 1.00 91.31 130 VAL A O 1
ATOM 1064 N N . ILE A 1 131 ? 14.665 0.275 -16.324 1.00 90.00 131 ILE A N 1
ATOM 1065 C CA . ILE A 1 131 ? 15.433 -0.509 -17.303 1.00 90.00 131 ILE A CA 1
ATOM 1066 C C . ILE A 1 131 ? 15.557 0.196 -18.648 1.00 90.00 131 ILE A C 1
ATOM 1068 O O . ILE A 1 131 ? 16.580 0.052 -19.314 1.00 90.00 131 ILE A O 1
ATOM 1072 N N . LEU A 1 132 ? 14.514 0.905 -19.078 1.00 81.06 132 LEU A N 1
ATOM 1073 C CA . LEU A 1 132 ? 14.497 1.594 -20.369 1.00 81.06 132 LEU A CA 1
ATOM 1074 C C . LEU A 1 132 ? 15.188 2.966 -20.343 1.00 81.06 132 LEU A C 1
ATOM 1076 O O . LEU A 1 132 ? 15.290 3.590 -21.401 1.00 81.06 132 LEU A O 1
ATOM 1080 N N . THR A 1 133 ? 15.663 3.407 -19.175 1.00 66.31 133 THR A N 1
ATOM 1081 C CA . THR A 1 133 ? 16.350 4.689 -18.960 1.00 66.31 133 THR A CA 1
ATOM 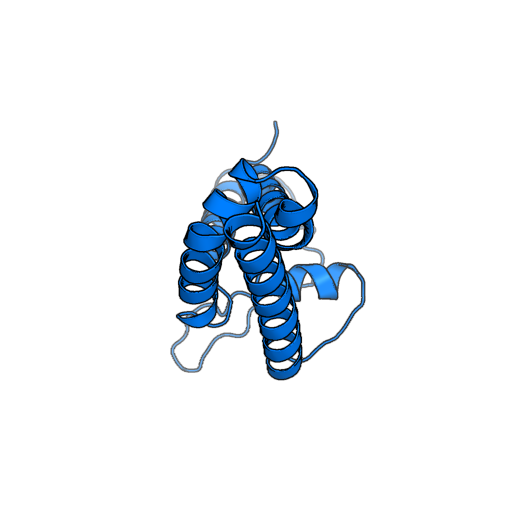1082 C C . THR A 1 133 ? 17.792 4.467 -18.529 1.00 66.31 133 THR A C 1
ATOM 1084 O O . THR A 1 133 ? 18.685 5.124 -19.109 1.00 66.31 133 THR A O 1
#

Secondary structure (DSSP, 8-state):
---HHHHHHHHHHHHHHHHHHGGGT-HHHHHHHHHHHHHHHHHHHTTTT--HHHHHHHHHHHHHHHHTTTS-----S----EEPTT--EEPPPHHHHHHHHTT----HHHHHHHHHHHHHHHHHHHHHHHH--

Organism: NCBI:txid1070528